Protein AF-S2DFG1-F1 (afdb_monomer)

Solvent-accessible surface area (backbone atoms only — not comparable to full-atom values): 4592 Å² total; per-residue (Å²): 89,73,68,56,27,54,50,29,50,47,56,33,49,55,41,38,62,99,48,54,81,90,69,35,50,66,66,55,39,53,52,26,48,49,49,28,49,50,32,49,50,52,45,31,57,74,71,68,51,57,67,67,57,60,50,50,54,48,52,56,52,46,46,71,54,46,42,63,94,66,36,70,95,50,92,63,53,60,94,72,94

Organism: Indibacter alkaliphilus (strain CCUG 57479 / KCTC 22604 / LW1) (NCBI:txid1189612)

Secondary structure (DSSP, 8-state):
-HHHHHHHHHHHHHTTTTS-GGGS-HHHHHHHHHHHHHHHHHHHHHHT--HHHHHHHHHHHHHHHS-HHHHTT----GGG-

Sequence (81 aa):
MAVALNIEAGELLEAFLWKNAEDADSAKVKEELADVIAYALLLADKYKFDVFEIVSEKIIENGKKYPVDKAKGTAKKYNEL

Nearest PDB structures (foldseek):
  3crc-assembly1_B  TM=8.495E-01  e=9.962E-01  Escherichia coli K-12
  8to0-assembly1_AG  TM=7.868E-01  e=8.294E+00  Mus musculus
  8snb-assembly1_8U  TM=5.874E-01  e=7.778E+00  Strongylocentrotus purpuratus

Foldseek 3Di:
DVVQLVVLVVQLVVQCPPHDPVPGDPVSNVVSVVSNVVVVVVVCVVVVHDPVVVVVVVVVVVCVLQPCVRNPPDPDGSVRD

Mean predicted aligned error: 6.0 Å

Radius of gyration: 16.02 Å; Cα contacts (8 Å, |Δi|>4): 51; chains: 1; bounding box: 32×35×34 Å

InterPro domains:
  IPR025984 dCTP pyrophosphatase 1 [PF12643] (4-81)
  IPR025984 dCTP pyrophosphatase 1 [PIRSF029826] (1-80)
  IPR052555 dCTP Pyrophosphatase [PTHR46523] (2-81)

Structure (mmCIF, N/CA/C/O backbone):
data_AF-S2DFG1-F1
#
_entry.id   AF-S2DFG1-F1
#
loop_
_atom_site.group_PDB
_atom_site.id
_atom_site.type_symbol
_atom_site.label_atom_id
_atom_site.label_alt_id
_atom_site.label_comp_id
_atom_site.label_asym_id
_atom_site.label_entity_id
_atom_site.label_seq_id
_atom_site.pdbx_PDB_ins_code
_atom_site.Cartn_x
_atom_site.Cartn_y
_atom_site.Cartn_z
_atom_site.occupancy
_atom_site.B_iso_or_equiv
_atom_site.auth_seq_id
_atom_site.auth_comp_id
_atom_site.auth_asym_id
_atom_site.auth_atom_id
_atom_site.pdbx_PDB_model_num
ATOM 1 N N . MET A 1 1 ? 8.744 -10.227 3.644 1.00 82.94 1 MET A N 1
ATOM 2 C CA . MET A 1 1 ? 7.487 -9.777 3.006 1.00 82.94 1 MET A CA 1
ATOM 3 C C . MET A 1 1 ? 7.134 -8.361 3.420 1.00 82.94 1 MET A C 1
ATOM 5 O O . MET A 1 1 ? 7.144 -7.520 2.544 1.00 82.94 1 MET A O 1
ATOM 9 N N . ALA A 1 2 ? 6.954 -8.045 4.711 1.00 94.62 2 ALA A N 1
ATOM 10 C CA . ALA A 1 2 ? 6.694 -6.657 5.131 1.00 94.62 2 ALA A CA 1
ATOM 11 C C . ALA A 1 2 ? 7.792 -5.654 4.708 1.00 94.62 2 ALA A C 1
ATOM 13 O O . ALA A 1 2 ? 7.480 -4.553 4.279 1.00 94.62 2 ALA A O 1
ATOM 14 N N . VAL A 1 3 ? 9.070 -6.055 4.765 1.00 97.38 3 VAL A N 1
ATOM 15 C CA . VAL A 1 3 ? 10.191 -5.225 4.280 1.00 97.38 3 VAL A CA 1
ATOM 16 C C . VAL A 1 3 ? 10.087 -4.941 2.778 1.00 97.38 3 VAL A C 1
ATOM 18 O O . VAL A 1 3 ? 10.263 -3.800 2.384 1.00 97.38 3 VAL A O 1
ATOM 21 N N . ALA A 1 4 ? 9.762 -5.950 1.962 1.00 96.44 4 ALA A N 1
ATOM 22 C CA . ALA A 1 4 ? 9.603 -5.780 0.516 1.00 96.44 4 ALA A CA 1
ATOM 23 C C . ALA A 1 4 ? 8.420 -4.858 0.196 1.00 96.44 4 ALA A C 1
ATOM 25 O O . ALA A 1 4 ? 8.600 -3.878 -0.504 1.00 96.44 4 ALA A O 1
ATOM 26 N N . LEU A 1 5 ? 7.265 -5.068 0.840 1.00 97.31 5 LEU A N 1
ATOM 27 C CA . LEU A 1 5 ? 6.115 -4.162 0.731 1.00 97.31 5 LEU A CA 1
ATOM 28 C C . LEU A 1 5 ? 6.494 -2.704 1.031 1.00 97.31 5 LEU A C 1
ATOM 30 O O . LEU A 1 5 ? 6.056 -1.802 0.330 1.00 97.31 5 LEU A O 1
ATOM 34 N N . ASN A 1 6 ? 7.306 -2.467 2.067 1.00 98.25 6 ASN A N 1
ATOM 35 C CA . ASN A 1 6 ? 7.767 -1.121 2.406 1.00 98.25 6 ASN A CA 1
ATOM 36 C C . ASN A 1 6 ? 8.703 -0.521 1.344 1.00 98.25 6 ASN A C 1
ATOM 38 O O . ASN 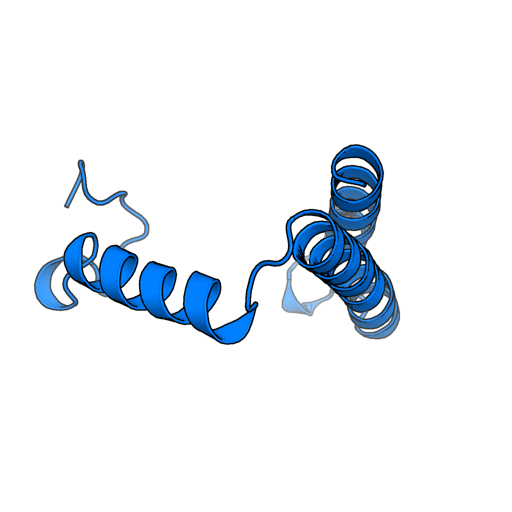A 1 6 ? 8.698 0.692 1.172 1.00 98.25 6 ASN A O 1
ATOM 42 N N . ILE A 1 7 ? 9.512 -1.346 0.675 1.00 98.12 7 ILE A N 1
ATOM 43 C CA . ILE A 1 7 ? 10.370 -0.906 -0.431 1.00 98.12 7 ILE A CA 1
ATOM 44 C C . ILE A 1 7 ? 9.495 -0.470 -1.610 1.00 98.12 7 ILE A C 1
ATOM 46 O O . ILE A 1 7 ? 9.592 0.688 -1.999 1.00 98.12 7 ILE A O 1
ATOM 50 N N . GLU A 1 8 ? 8.555 -1.310 -2.057 1.00 98.19 8 GLU A N 1
ATOM 51 C CA . GLU A 1 8 ? 7.671 -0.970 -3.190 1.00 98.19 8 GLU A CA 1
ATOM 52 C C . GLU A 1 8 ? 6.765 0.229 -2.883 1.00 98.19 8 GLU A C 1
ATOM 54 O O . GLU A 1 8 ? 6.471 1.059 -3.737 1.00 98.19 8 GLU A O 1
ATOM 59 N N . ALA A 1 9 ? 6.342 0.388 -1.624 1.00 98.25 9 ALA A N 1
ATOM 60 C CA . ALA A 1 9 ? 5.610 1.582 -1.205 1.00 98.25 9 ALA A CA 1
ATOM 61 C C . ALA A 1 9 ? 6.472 2.854 -1.303 1.00 98.25 9 ALA A C 1
ATOM 63 O O . ALA A 1 9 ? 5.944 3.942 -1.544 1.00 98.25 9 ALA A O 1
ATOM 64 N N . GLY A 1 10 ? 7.786 2.721 -1.109 1.00 98.06 10 GLY A N 1
ATOM 65 C CA . GLY A 1 10 ? 8.763 3.773 -1.360 1.00 98.06 10 GLY A CA 1
ATOM 66 C C . GLY A 1 10 ? 8.887 4.085 -2.848 1.00 98.06 10 GLY A C 1
ATOM 67 O O . GLY A 1 10 ? 8.775 5.249 -3.218 1.00 98.06 10 GLY A O 1
ATOM 68 N N . GLU A 1 11 ? 9.021 3.071 -3.701 1.00 97.88 11 GLU A N 1
ATOM 69 C CA . GLU A 1 11 ? 9.083 3.253 -5.159 1.00 97.88 11 GLU A CA 1
ATOM 70 C C . GLU A 1 11 ? 7.801 3.898 -5.713 1.00 97.88 11 GLU A C 1
ATOM 72 O O . GLU A 1 11 ? 7.854 4.832 -6.519 1.00 97.88 11 GLU A O 1
ATOM 77 N N . LEU A 1 12 ? 6.634 3.501 -5.194 1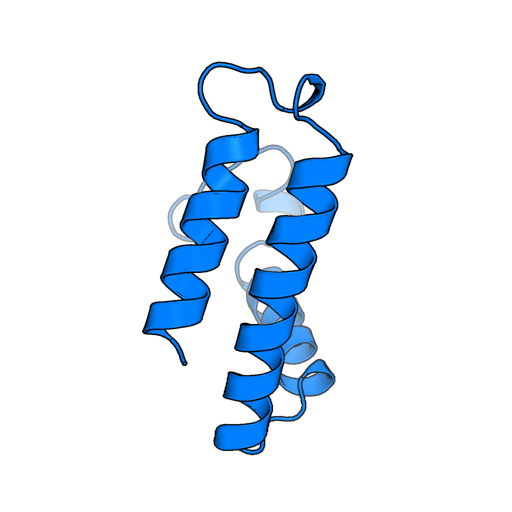.00 98.06 12 LEU A N 1
ATOM 78 C CA . LEU A 1 12 ? 5.359 4.148 -5.501 1.00 98.06 12 LEU A CA 1
ATOM 79 C C . LEU A 1 12 ? 5.365 5.625 -5.096 1.00 98.06 12 LEU A C 1
ATOM 81 O O . LEU A 1 12 ? 4.858 6.467 -5.836 1.00 98.06 12 LEU A O 1
ATOM 85 N N . LEU A 1 13 ? 5.934 5.960 -3.935 1.00 97.19 13 LEU A N 1
ATOM 86 C CA . LEU A 1 13 ? 6.048 7.345 -3.481 1.00 97.19 13 LEU A CA 1
ATOM 87 C C . LEU A 1 13 ? 6.959 8.171 -4.400 1.00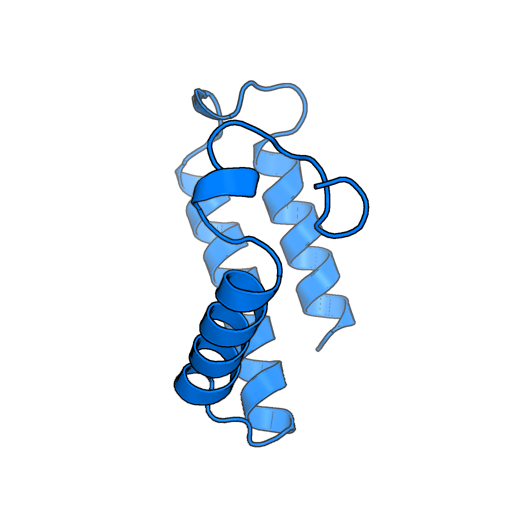 97.19 13 LEU A C 1
ATOM 89 O O . LEU A 1 13 ? 6.667 9.343 -4.649 1.00 97.19 13 LEU A O 1
ATOM 93 N N . GLU A 1 14 ? 8.020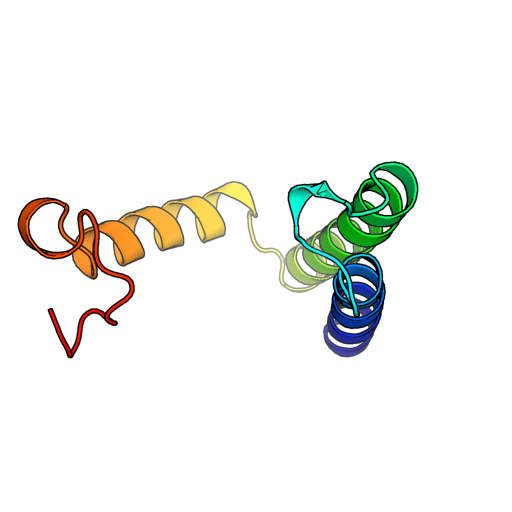 7.576 -4.949 1.00 96.44 14 GLU A N 1
ATOM 94 C CA . GLU A 1 14 ? 8.916 8.250 -5.895 1.00 96.44 14 GLU A CA 1
ATOM 95 C C . GLU A 1 14 ? 8.196 8.724 -7.162 1.00 96.44 14 GLU A C 1
ATOM 97 O O . GLU A 1 14 ? 8.555 9.771 -7.708 1.00 96.44 14 GLU A O 1
ATOM 102 N N . ALA A 1 15 ? 7.118 8.049 -7.581 1.00 95.94 15 ALA A N 1
ATOM 103 C CA . ALA A 1 15 ? 6.295 8.490 -8.709 1.00 95.94 15 ALA A CA 1
ATOM 104 C C . ALA A 1 15 ? 5.700 9.902 -8.511 1.00 95.94 15 ALA A C 1
ATOM 106 O O . ALA A 1 15 ? 5.418 10.595 -9.497 1.00 95.94 15 ALA A O 1
ATOM 107 N N . PHE A 1 16 ? 5.562 10.339 -7.254 1.00 96.62 16 PHE A N 1
ATOM 108 C CA . PHE A 1 16 ? 4.983 11.620 -6.844 1.00 96.62 16 PHE A CA 1
ATOM 109 C C . PHE A 1 16 ? 6.020 12.636 -6.340 1.00 96.62 16 PHE A C 1
ATOM 111 O O . PHE A 1 16 ? 5.669 13.789 -6.083 1.00 96.62 16 PHE A O 1
ATOM 118 N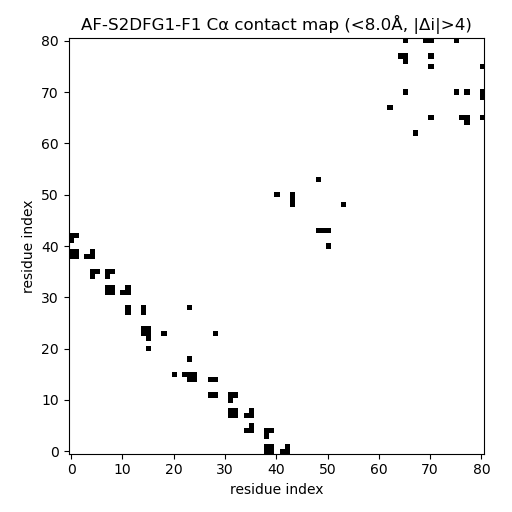 N . LEU A 1 17 ? 7.294 12.254 -6.186 1.00 95.44 17 LEU A N 1
ATOM 119 C CA . LEU A 1 17 ? 8.323 13.182 -5.713 1.00 95.44 17 LEU A CA 1
ATOM 120 C C . LEU A 1 17 ? 8.490 14.350 -6.694 1.00 95.44 17 LEU A C 1
ATOM 122 O O . LEU A 1 17 ? 8.662 14.157 -7.897 1.00 95.44 17 LEU A O 1
ATOM 126 N N . TRP A 1 18 ? 8.480 15.571 -6.149 1.00 94.69 18 TRP A N 1
ATOM 127 C CA . TRP A 1 18 ? 8.659 16.833 -6.886 1.00 94.69 18 TRP A CA 1
ATOM 128 C C . TRP A 1 18 ? 7.559 17.155 -7.909 1.00 94.69 18 TRP A C 1
ATOM 130 O O . TRP A 1 18 ? 7.771 17.985 -8.793 1.00 94.69 18 TRP A O 1
ATOM 140 N N . LYS A 1 19 ? 6.389 16.519 -7.788 1.00 90.81 19 LYS A N 1
ATOM 141 C CA . LYS A 1 19 ? 5.250 16.663 -8.705 1.00 90.81 19 LYS A CA 1
ATOM 142 C C . LYS A 1 19 ? 3.956 16.894 -7.925 1.00 90.81 19 LYS A C 1
ATOM 144 O O . LYS A 1 19 ? 3.843 16.475 -6.773 1.00 90.81 19 LYS A O 1
ATOM 149 N N . ASN A 1 20 ? 2.959 17.520 -8.552 1.00 91.75 20 ASN A N 1
ATOM 150 C CA . ASN A 1 20 ? 1.593 17.420 -8.040 1.00 91.75 20 ASN A CA 1
ATOM 151 C C . ASN A 1 20 ? 1.050 16.015 -8.326 1.00 91.75 20 ASN A C 1
ATOM 153 O O . ASN A 1 20 ? 1.511 15.334 -9.241 1.00 91.75 20 ASN A O 1
ATOM 157 N N . ALA A 1 21 ? 0.042 15.579 -7.568 1.00 87.38 21 ALA A N 1
ATOM 158 C CA . ALA A 1 21 ? -0.531 14.239 -7.724 1.00 87.38 21 ALA A CA 1
ATOM 159 C C . ALA A 1 21 ? -1.097 13.974 -9.133 1.00 87.38 21 ALA A C 1
ATOM 161 O O . ALA A 1 21 ? -1.061 12.844 -9.609 1.00 87.38 21 ALA A O 1
ATOM 162 N N . GLU A 1 22 ? -1.593 15.018 -9.796 1.00 92.31 22 GLU A N 1
ATOM 163 C CA . GLU A 1 22 ? -2.112 14.976 -11.168 1.00 92.31 22 GLU A CA 1
ATOM 164 C C . GLU A 1 22 ? -1.022 14.850 -12.245 1.00 92.31 22 GLU A C 1
ATOM 166 O O . GLU A 1 22 ? -1.308 14.375 -13.341 1.00 92.31 22 GLU A O 1
ATOM 171 N N . ASP A 1 23 ? 0.226 15.191 -11.911 1.00 94.62 23 ASP A N 1
ATOM 172 C CA . ASP A 1 23 ? 1.385 15.130 -12.810 1.00 94.62 23 ASP A CA 1
ATOM 173 C C . ASP A 1 23 ? 2.181 13.816 -12.665 1.00 94.62 23 ASP A C 1
ATOM 175 O O . ASP A 1 23 ? 3.242 13.641 -13.276 1.00 94.62 23 ASP A O 1
ATOM 179 N N . ALA A 1 24 ? 1.720 12.894 -11.813 1.00 95.12 24 ALA A N 1
ATOM 180 C CA . ALA A 1 24 ? 2.388 11.619 -11.584 1.00 95.12 24 ALA A CA 1
ATOM 181 C C . ALA A 1 24 ? 2.393 10.753 -12.855 1.00 95.12 24 ALA A C 1
ATOM 183 O O . ALA A 1 24 ? 1.418 10.701 -13.608 1.00 95.12 24 ALA A O 1
ATOM 184 N N . ASP A 1 25 ? 3.492 10.028 -13.081 1.00 95.50 25 ASP A N 1
ATOM 185 C CA . ASP A 1 25 ? 3.580 9.109 -14.216 1.00 95.50 25 ASP A CA 1
ATOM 186 C C . ASP A 1 25 ? 2.658 7.910 -13.976 1.00 95.50 25 ASP A C 1
ATOM 188 O O . ASP A 1 25 ? 2.967 7.013 -13.192 1.00 95.50 25 ASP A O 1
ATOM 192 N N . SER A 1 26 ? 1.520 7.897 -14.670 1.00 95.75 26 SER A N 1
ATOM 193 C CA . SER A 1 26 ? 0.512 6.843 -14.543 1.00 95.75 26 SER A CA 1
ATOM 194 C C . SER A 1 26 ? 1.052 5.432 -14.803 1.00 95.75 26 SER A C 1
ATOM 196 O O . SER A 1 26 ? 0.530 4.479 -14.223 1.00 95.75 26 SER A O 1
ATOM 198 N N . ALA A 1 27 ? 2.085 5.280 -15.642 1.00 97.00 27 ALA A N 1
ATOM 199 C CA . ALA A 1 27 ? 2.689 3.982 -15.913 1.00 97.00 27 ALA A CA 1
ATOM 200 C C . ALA A 1 27 ? 3.478 3.496 -14.693 1.00 97.00 27 ALA A C 1
ATOM 202 O O . ALA A 1 27 ? 3.210 2.396 -14.212 1.00 97.00 27 ALA A O 1
ATOM 203 N N . LYS A 1 28 ? 4.346 4.351 -14.134 1.00 96.81 28 LYS A N 1
ATOM 204 C CA . LYS A 1 28 ? 5.100 4.051 -12.907 1.00 96.81 28 LYS A CA 1
ATOM 205 C C . LYS A 1 28 ? 4.163 3.830 -11.718 1.00 96.81 28 LYS A C 1
ATOM 207 O O . LYS A 1 28 ? 4.304 2.846 -11.012 1.00 96.81 28 LYS A O 1
ATOM 212 N N . VAL A 1 29 ? 3.138 4.670 -11.536 1.00 97.81 29 VAL A N 1
ATOM 213 C CA . VAL A 1 29 ? 2.136 4.479 -10.466 1.00 97.81 29 VAL A CA 1
ATOM 214 C C . VAL A 1 29 ? 1.461 3.114 -10.580 1.00 97.81 29 VAL A C 1
ATOM 216 O O . VAL A 1 29 ? 1.266 2.442 -9.573 1.00 97.81 29 VAL A O 1
ATOM 219 N N . LYS A 1 30 ? 1.085 2.699 -11.795 1.00 98.12 30 LYS A N 1
ATOM 220 C CA . LYS A 1 30 ? 0.434 1.407 -12.022 1.00 98.12 30 LYS A CA 1
ATOM 221 C C . LYS A 1 30 ? 1.364 0.230 -11.721 1.00 98.12 30 LYS A C 1
ATOM 223 O O . LYS A 1 30 ? 0.890 -0.753 -11.159 1.00 98.12 30 LYS A O 1
ATOM 228 N N . GLU A 1 31 ? 2.626 0.326 -12.128 1.00 98.31 31 GLU A N 1
ATOM 229 C CA . GLU A 1 31 ? 3.666 -0.678 -11.880 1.00 98.31 31 GLU A CA 1
ATOM 230 C C . GLU A 1 31 ? 3.902 -0.849 -10.375 1.00 98.31 31 GLU A C 1
ATOM 232 O O . GLU A 1 31 ? 3.575 -1.896 -9.821 1.00 98.31 31 GLU A O 1
ATOM 237 N N . GLU A 1 32 ? 4.275 0.226 -9.683 1.00 98.50 32 GLU A N 1
ATOM 238 C CA . GLU A 1 32 ? 4.618 0.156 -8.258 1.00 98.50 32 GLU A CA 1
ATOM 239 C C . GLU A 1 32 ? 3.419 -0.180 -7.368 1.00 98.50 32 GLU A C 1
ATOM 241 O O . GLU A 1 32 ? 3.527 -0.900 -6.374 1.00 98.50 32 GLU A O 1
ATOM 246 N N . LEU A 1 33 ? 2.221 0.295 -7.729 1.00 98.50 33 LEU A N 1
ATOM 247 C CA . LEU A 1 33 ? 1.007 -0.086 -7.012 1.00 98.50 33 LEU A CA 1
ATOM 248 C C . LEU A 1 33 ? 0.717 -1.586 -7.153 1.00 98.50 33 LEU A C 1
ATOM 250 O O . LEU A 1 33 ? 0.227 -2.200 -6.200 1.00 98.50 33 LEU A O 1
ATOM 254 N N . ALA A 1 34 ? 0.998 -2.181 -8.316 1.00 98.56 34 ALA A N 1
ATOM 255 C CA . ALA A 1 34 ? 0.833 -3.616 -8.505 1.00 98.56 34 ALA A CA 1
ATOM 256 C C . ALA A 1 34 ? 1.796 -4.401 -7.607 1.00 98.56 34 ALA A C 1
ATOM 258 O O . ALA A 1 34 ? 1.362 -5.370 -6.981 1.00 98.56 34 ALA A O 1
ATOM 259 N N . ASP A 1 35 ? 3.040 -3.946 -7.463 1.00 98.31 35 ASP A N 1
ATOM 260 C CA . ASP A 1 35 ? 4.039 -4.595 -6.612 1.00 98.31 35 ASP A CA 1
ATOM 261 C C . ASP A 1 35 ? 3.701 -4.472 -5.119 1.00 98.31 35 ASP A C 1
ATOM 263 O O . ASP A 1 35 ? 3.718 -5.473 -4.389 1.00 98.31 35 ASP A O 1
ATOM 267 N N . VAL A 1 36 ? 3.237 -3.300 -4.666 1.00 98.44 36 VAL A N 1
ATOM 268 C CA . VAL A 1 36 ? 2.697 -3.121 -3.304 1.00 98.44 36 VAL A CA 1
ATOM 269 C C . VAL A 1 36 ? 1.565 -4.114 -3.026 1.00 98.44 36 VAL A C 1
ATOM 271 O O . VAL A 1 36 ? 1.558 -4.782 -1.984 1.00 98.44 36 VAL A O 1
ATOM 274 N N . ILE A 1 37 ? 0.608 -4.236 -3.953 1.00 98.19 37 ILE A N 1
ATOM 275 C CA . ILE A 1 37 ? -0.516 -5.168 -3.816 1.00 98.19 37 ILE A CA 1
ATOM 276 C C . ILE A 1 37 ? -0.013 -6.615 -3.821 1.00 98.19 37 ILE A C 1
ATOM 278 O O . 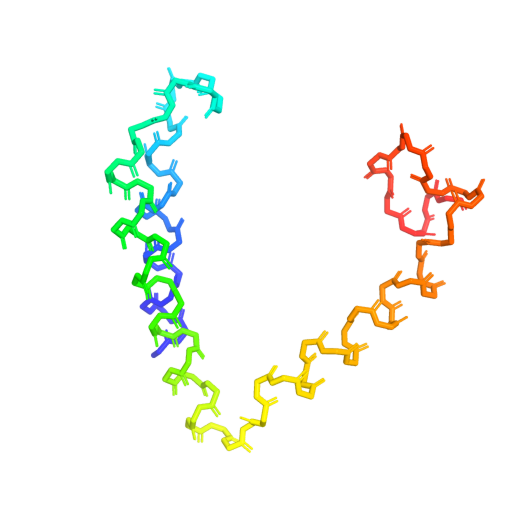ILE A 1 37 ? -0.444 -7.401 -2.978 1.00 98.19 37 ILE A O 1
ATOM 282 N N . ALA A 1 38 ? 0.914 -6.977 -4.708 1.00 98.12 38 ALA A N 1
ATOM 283 C CA . ALA A 1 38 ? 1.457 -8.328 -4.794 1.00 98.12 38 ALA A CA 1
ATOM 284 C C . ALA A 1 38 ? 2.093 -8.764 -3.466 1.00 98.12 38 ALA A C 1
ATOM 286 O O . ALA A 1 38 ? 1.749 -9.822 -2.931 1.00 98.12 38 ALA A O 1
ATOM 287 N N . TYR A 1 39 ? 2.947 -7.931 -2.865 1.00 98.00 39 TYR A N 1
ATOM 288 C CA . TYR A 1 39 ? 3.540 -8.254 -1.567 1.00 98.00 39 TYR A CA 1
ATOM 289 C C . TYR A 1 39 ? 2.536 -8.223 -0.412 1.00 98.00 39 TYR A C 1
ATOM 291 O O . TYR A 1 39 ? 2.687 -9.008 0.530 1.00 98.00 39 TYR A O 1
ATOM 299 N N . ALA A 1 40 ? 1.505 -7.376 -0.470 1.00 97.88 40 ALA A N 1
ATOM 300 C CA . ALA A 1 40 ? 0.417 -7.394 0.507 1.00 97.88 40 ALA A CA 1
ATOM 301 C C . ALA A 1 40 ? -0.388 -8.702 0.436 1.00 97.88 40 ALA A C 1
ATOM 303 O O . ALA A 1 40 ? -0.673 -9.301 1.474 1.00 97.88 40 ALA A O 1
ATOM 304 N N . LEU A 1 41 ? -0.688 -9.189 -0.772 1.00 97.62 41 LEU A N 1
ATOM 305 C CA . LEU A 1 41 ? -1.372 -10.466 -0.991 1.00 97.62 41 LEU A CA 1
ATOM 306 C C . LEU A 1 41 ? -0.513 -11.655 -0.546 1.00 97.62 41 LEU A C 1
ATOM 308 O O . LEU A 1 41 ? -1.019 -12.553 0.123 1.00 97.62 41 LEU A O 1
ATOM 312 N N . LEU A 1 42 ? 0.793 -11.641 -0.834 1.00 97.56 42 LEU A N 1
ATOM 313 C CA . LEU A 1 42 ? 1.727 -12.657 -0.330 1.00 97.56 42 LEU A CA 1
ATOM 314 C C . LEU A 1 42 ? 1.787 -12.666 1.203 1.00 97.56 42 LEU A C 1
ATOM 316 O O . LEU A 1 42 ? 1.843 -13.729 1.826 1.00 97.56 42 LEU A O 1
ATOM 320 N N . LEU A 1 43 ? 1.757 -11.486 1.828 1.00 97.25 43 LEU A N 1
ATOM 321 C CA . LEU A 1 43 ? 1.702 -11.368 3.280 1.00 97.25 43 LEU A CA 1
ATOM 322 C C . LEU A 1 43 ? 0.386 -11.943 3.824 1.00 97.25 43 LEU A C 1
ATOM 324 O O . LEU A 1 43 ? 0.426 -12.738 4.760 1.00 97.25 43 LEU A O 1
ATOM 328 N N . ALA A 1 44 ? -0.756 -11.603 3.223 1.00 97.56 44 ALA A N 1
ATOM 329 C CA . ALA A 1 44 ? -2.057 -12.142 3.611 1.00 97.56 44 ALA A CA 1
ATOM 330 C C . ALA A 1 44 ? -2.106 -13.675 3.490 1.00 97.56 44 ALA A C 1
ATOM 332 O O . ALA A 1 44 ? -2.512 -14.341 4.443 1.00 97.56 44 ALA A O 1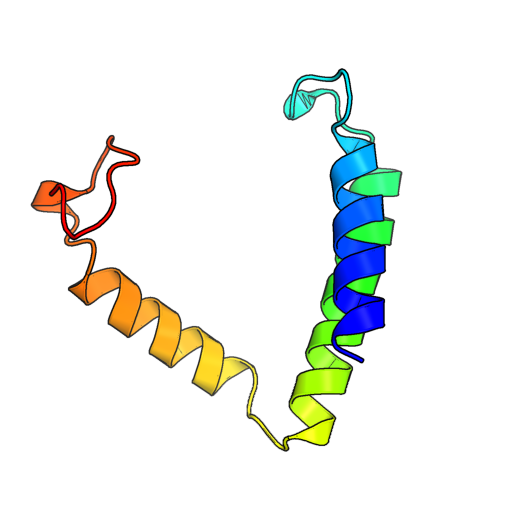
ATOM 333 N N . ASP A 1 45 ? -1.601 -14.250 2.390 1.00 97.31 45 ASP A N 1
ATOM 334 C CA . ASP A 1 45 ? -1.533 -15.708 2.224 1.00 97.31 45 ASP A CA 1
ATOM 335 C C . ASP A 1 45 ? -0.642 -16.372 3.283 1.00 97.31 45 ASP A C 1
ATOM 337 O O . ASP A 1 45 ? -1.004 -17.416 3.836 1.00 97.31 45 ASP A O 1
ATOM 341 N N . LYS A 1 46 ? 0.497 -15.756 3.633 1.00 97.25 46 LYS A N 1
ATOM 342 C CA . LYS A 1 46 ? 1.384 -16.285 4.679 1.00 97.25 46 LYS A CA 1
ATOM 343 C C . LYS A 1 46 ? 0.665 -16.443 6.015 1.00 97.25 46 LYS A C 1
ATOM 345 O O . LYS A 1 46 ? 0.905 -17.430 6.710 1.00 97.25 46 LYS A O 1
ATOM 350 N N . TYR A 1 47 ? -0.172 -15.471 6.369 1.00 97.50 47 TYR A N 1
ATOM 351 C CA . TYR A 1 47 ? -0.941 -15.467 7.613 1.00 97.50 47 TYR A CA 1
ATOM 352 C C . TYR A 1 47 ? -2.324 -16.112 7.481 1.00 97.50 47 TYR A C 1
ATOM 354 O O . TYR A 1 47 ? -3.028 -16.222 8.481 1.00 97.50 47 TYR A O 1
ATOM 362 N N . LYS A 1 48 ? -2.687 -16.585 6.282 1.00 97.88 48 LYS A N 1
ATOM 363 C CA . LYS A 1 48 ? -3.992 -17.187 5.974 1.00 97.88 48 LYS A CA 1
ATOM 364 C C . LYS A 1 48 ? -5.160 -16.250 6.280 1.00 97.88 48 LYS A C 1
ATOM 366 O O . LY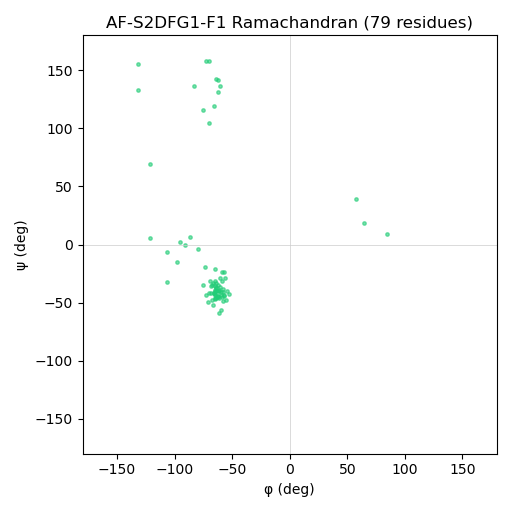S A 1 48 ? -6.201 -16.685 6.759 1.00 97.88 48 LYS A O 1
ATOM 371 N N . PHE A 1 49 ? -4.974 -14.967 5.988 1.00 98.06 49 PHE A N 1
ATOM 372 C CA . PHE A 1 49 ? -6.038 -13.976 6.078 1.00 98.06 49 PHE A CA 1
ATOM 373 C C . PHE A 1 49 ? -6.896 -13.986 4.815 1.00 98.06 49 PHE A C 1
ATOM 375 O O . PHE A 1 49 ? -6.363 -13.996 3.703 1.00 98.06 49 PHE A O 1
ATOM 382 N N . ASP A 1 50 ? -8.215 -13.916 4.989 1.00 97.88 50 ASP A N 1
ATOM 383 C CA . ASP A 1 50 ? -9.113 -13.537 3.905 1.00 97.88 50 ASP A CA 1
ATOM 384 C C . ASP A 1 50 ? -9.004 -12.022 3.685 1.00 97.88 50 ASP A C 1
ATOM 386 O O . ASP A 1 50 ? -9.297 -11.210 4.564 1.00 97.88 50 ASP A O 1
ATOM 390 N N . VAL A 1 51 ? -8.519 -11.634 2.506 1.00 97.00 51 VAL A N 1
ATOM 391 C CA . VAL A 1 51 ? -8.241 -10.228 2.182 1.00 97.00 51 VAL A CA 1
ATOM 392 C C . VAL A 1 51 ? -9.523 -9.396 2.186 1.00 97.00 51 VAL A C 1
ATOM 394 O O . VAL A 1 51 ? -9.507 -8.242 2.615 1.00 97.00 51 VAL A O 1
ATOM 397 N N . PHE A 1 52 ? -10.631 -9.963 1.711 1.00 95.94 52 PHE A N 1
ATOM 398 C CA . PHE A 1 52 ? -11.896 -9.247 1.638 1.00 95.94 52 PHE A CA 1
ATOM 399 C C . PHE A 1 52 ? -12.471 -9.014 3.037 1.00 95.94 52 PHE A C 1
ATOM 401 O O . PHE A 1 52 ? -12.927 -7.906 3.329 1.00 95.94 52 PHE A O 1
ATOM 408 N N . GLU A 1 53 ? -12.396 -10.017 3.910 1.00 97.81 53 GLU A N 1
ATOM 409 C CA . GLU A 1 53 ? -12.822 -9.944 5.307 1.00 97.81 53 GLU A CA 1
ATOM 410 C C . GLU A 1 53 ? -12.045 -8.863 6.068 1.00 97.81 53 GLU A C 1
ATOM 412 O O . GLU A 1 53 ? -12.655 -7.901 6.539 1.00 97.81 53 GLU A O 1
ATOM 417 N N . ILE A 1 54 ? -10.705 -8.929 6.092 1.00 97.31 54 ILE A N 1
ATOM 418 C CA . ILE A 1 54 ? -9.890 -7.984 6.880 1.00 97.31 54 ILE A CA 1
ATOM 419 C C . ILE A 1 54 ? -10.059 -6.532 6.409 1.00 97.31 54 ILE A C 1
ATOM 421 O O . ILE A 1 54 ? -10.036 -5.598 7.216 1.00 97.31 54 ILE A O 1
ATOM 425 N N . VAL A 1 55 ? -10.247 -6.314 5.102 1.00 96.25 55 VAL A N 1
ATOM 426 C CA . VAL A 1 55 ? -10.482 -4.975 4.544 1.00 96.25 55 VAL A CA 1
ATOM 427 C C . VAL A 1 55 ? -11.891 -4.493 4.890 1.00 96.25 55 VAL A C 1
ATOM 429 O O . VAL A 1 55 ? -12.056 -3.342 5.303 1.00 96.25 55 VAL A O 1
ATOM 432 N N . SER A 1 56 ? -12.902 -5.356 4.773 1.00 94.81 56 SER A N 1
ATOM 433 C CA . SER A 1 56 ? -14.299 -5.022 5.075 1.00 94.81 56 SER A CA 1
ATOM 434 C C . SER A 1 56 ? -14.500 -4.682 6.551 1.00 94.81 56 SER A C 1
ATOM 436 O O . SER A 1 56 ? -15.096 -3.650 6.873 1.00 94.81 56 SER A O 1
ATOM 438 N N . GLU A 1 57 ? -13.943 -5.491 7.455 1.00 95.56 57 GLU A N 1
ATOM 439 C CA . GLU A 1 57 ? -13.935 -5.210 8.892 1.00 95.56 57 GLU A CA 1
ATOM 440 C C . GLU A 1 57 ? -13.271 -3.864 9.177 1.00 95.56 57 GLU A C 1
ATOM 442 O O . GLU A 1 57 ? -13.818 -3.032 9.911 1.00 95.56 57 GLU A O 1
ATOM 447 N N . LYS A 1 58 ? -12.135 -3.591 8.520 1.00 93.25 58 LYS A N 1
ATOM 448 C CA . LYS A 1 58 ? -11.424 -2.329 8.701 1.00 93.25 58 LYS A CA 1
ATOM 449 C C . LYS A 1 58 ? -12.228 -1.116 8.239 1.00 93.25 58 LYS A C 1
ATOM 451 O O . LYS A 1 58 ? -12.201 -0.081 8.908 1.00 93.25 58 LYS A O 1
ATOM 456 N N . ILE A 1 59 ? -12.945 -1.220 7.121 1.00 91.00 59 ILE A N 1
ATOM 457 C CA . ILE A 1 59 ? -13.830 -0.157 6.624 1.00 91.00 59 ILE A CA 1
ATOM 458 C C . ILE A 1 59 ? -14.950 0.119 7.633 1.00 91.00 59 ILE A C 1
ATOM 460 O O . ILE A 1 59 ? -15.199 1.281 7.959 1.00 91.00 59 ILE A O 1
ATOM 464 N N . ILE A 1 60 ? -15.578 -0.925 8.185 1.00 91.56 60 ILE A N 1
ATOM 465 C CA . ILE A 1 60 ? -16.629 -0.784 9.205 1.00 91.56 60 ILE A CA 1
ATOM 466 C C . ILE A 1 60 ? -16.073 -0.104 10.465 1.00 91.56 60 ILE A C 1
ATOM 468 O O . ILE A 1 60 ? -16.689 0.825 10.995 1.00 91.56 60 ILE A O 1
ATOM 472 N N . GLU A 1 61 ? -14.901 -0.523 10.948 1.00 90.38 61 GLU A N 1
ATOM 473 C CA . GLU A 1 61 ? -14.236 0.127 12.082 1.00 90.38 61 GLU A CA 1
ATOM 474 C C . GLU A 1 61 ? -13.921 1.598 11.814 1.00 90.38 61 GLU A C 1
ATOM 476 O O . GLU A 1 61 ? -14.123 2.449 12.684 1.00 90.38 61 GLU A O 1
ATOM 481 N N . ASN A 1 62 ? -13.411 1.907 10.622 1.00 85.44 62 ASN A N 1
ATOM 482 C CA . ASN A 1 62 ? -13.092 3.273 10.236 1.00 85.44 62 ASN A CA 1
ATOM 483 C C . ASN A 1 62 ? -14.363 4.127 10.167 1.00 85.44 62 ASN A C 1
ATOM 485 O O . ASN A 1 62 ? -14.346 5.247 10.662 1.00 85.44 62 ASN A O 1
ATOM 489 N N . GLY A 1 63 ? -15.483 3.594 9.671 1.00 85.06 63 GLY A N 1
ATOM 490 C CA . GLY A 1 63 ? -16.774 4.290 9.689 1.00 85.06 63 GLY A CA 1
ATOM 491 C C . GLY A 1 63 ? -17.257 4.632 11.104 1.00 85.06 63 GLY A C 1
ATOM 492 O O . GLY A 1 63 ? -17.782 5.720 11.331 1.00 85.06 63 GLY A O 1
ATOM 493 N N . LYS A 1 64 ? -17.012 3.752 12.086 1.00 85.00 64 LYS A N 1
ATOM 494 C CA . LYS A 1 64 ? -17.303 4.033 13.506 1.00 85.00 64 LYS A CA 1
ATOM 495 C C . LYS A 1 64 ? -16.391 5.119 14.08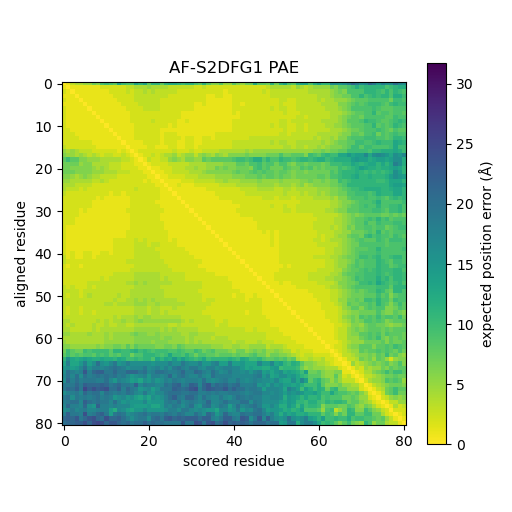5 1.00 85.00 64 LYS A C 1
ATOM 497 O O . LYS A 1 64 ? -16.834 5.905 14.917 1.00 85.00 64 LYS A O 1
ATOM 502 N N . LYS A 1 65 ? -15.121 5.157 13.664 1.00 81.44 65 LYS A N 1
ATOM 503 C CA . LYS A 1 65 ? -14.134 6.160 14.107 1.00 81.44 65 LYS A CA 1
ATOM 504 C C . LYS A 1 65 ? -14.362 7.526 13.453 1.00 81.44 65 LYS A C 1
ATOM 506 O O . LYS A 1 65 ? -14.159 8.544 14.100 1.00 81.44 65 LYS A O 1
ATOM 511 N N . TYR A 1 66 ? -14.807 7.550 12.203 1.00 75.00 66 TYR A N 1
ATOM 512 C CA . TYR A 1 66 ? -14.978 8.755 11.394 1.00 75.00 66 TYR A CA 1
ATOM 513 C C . TYR A 1 66 ? -16.439 8.894 10.934 1.00 75.00 66 TYR A C 1
ATOM 515 O O . TYR A 1 66 ? -16.724 8.729 9.745 1.00 75.00 66 TYR A O 1
ATOM 523 N N . PRO A 1 67 ? -17.392 9.175 11.845 1.00 77.19 67 PRO A N 1
ATOM 524 C CA . PRO A 1 67 ? -18.783 9.384 11.460 1.00 77.19 67 PRO A CA 1
ATOM 525 C C . PRO A 1 67 ? -18.898 10.578 10.506 1.00 77.19 67 PRO A C 1
ATOM 527 O O . PRO A 1 67 ? -18.279 11.623 10.725 1.00 77.19 67 PRO A O 1
ATOM 530 N N . VAL A 1 68 ? -19.700 10.424 9.448 1.00 73.50 68 VAL A N 1
ATOM 531 C CA . VAL A 1 68 ? -19.798 11.386 8.332 1.00 73.50 68 VAL A CA 1
ATOM 532 C C . VAL A 1 68 ? -20.120 12.798 8.821 1.00 73.50 68 VAL A C 1
ATOM 534 O O . VAL A 1 68 ? -19.501 13.753 8.359 1.00 73.50 68 VAL A O 1
ATOM 537 N N . ASP A 1 69 ? -21.006 12.923 9.808 1.00 72.19 69 ASP A N 1
ATOM 538 C CA . ASP A 1 69 ? -21.437 14.214 10.357 1.00 72.19 69 ASP A CA 1
ATOM 539 C C . ASP A 1 69 ? -20.307 14.989 11.056 1.00 72.19 69 ASP A C 1
ATOM 541 O O . ASP A 1 69 ? -20.397 16.205 11.204 1.00 72.19 69 ASP A O 1
ATOM 545 N N . LYS A 1 70 ? -19.233 14.302 11.470 1.00 62.88 70 LYS A N 1
ATOM 546 C CA . LYS A 1 70 ? -18.061 14.912 12.119 1.00 62.88 70 LYS A CA 1
ATOM 547 C C . LYS A 1 70 ? -16.836 14.974 11.211 1.00 62.88 70 LYS A C 1
ATOM 549 O O . LYS A 1 70 ? -16.031 15.888 11.335 1.00 62.88 70 LYS A O 1
ATOM 554 N N . ALA A 1 71 ? -16.682 14.006 10.310 1.00 71.00 71 ALA A N 1
ATOM 555 C CA . ALA A 1 71 ? -15.465 13.816 9.524 1.00 71.00 71 ALA A CA 1
ATOM 556 C C . ALA A 1 71 ? -15.523 14.416 8.105 1.00 71.00 71 ALA A C 1
ATOM 558 O O . ALA A 1 71 ? -14.489 14.555 7.449 1.00 71.00 71 ALA A O 1
ATOM 559 N N . LYS A 1 72 ? -16.707 14.766 7.585 1.00 67.75 72 LYS A N 1
ATOM 560 C CA . LYS A 1 72 ? -16.840 15.260 6.206 1.00 67.75 72 LYS A CA 1
ATOM 561 C C . LYS A 1 72 ? -16.129 16.610 6.030 1.00 67.75 72 LYS A C 1
ATOM 563 O O . LYS A 1 72 ? -16.495 17.599 6.653 1.00 67.75 72 LYS A O 1
ATOM 568 N N . GLY A 1 73 ? -15.137 16.653 5.136 1.00 73.19 73 GLY A N 1
ATOM 569 C CA . GLY A 1 73 ? -14.373 17.867 4.810 1.00 73.19 73 GLY A CA 1
ATOM 570 C C . GLY A 1 73 ? -13.194 18.165 5.744 1.00 73.19 73 GLY A C 1
ATOM 571 O O . GLY A 1 73 ? -12.603 19.236 5.642 1.00 73.19 73 GLY A O 1
ATOM 572 N N . THR A 1 74 ? -12.832 17.241 6.641 1.00 67.81 74 THR A N 1
ATOM 573 C CA . THR A 1 74 ? -11.734 17.419 7.601 1.00 67.81 74 THR A CA 1
ATOM 574 C C . THR A 1 74 ? -10.812 16.198 7.608 1.00 67.81 74 THR A C 1
ATOM 576 O O . THR A 1 74 ? -11.270 15.064 7.687 1.00 67.81 74 THR A O 1
ATOM 579 N N . ALA A 1 75 ? -9.498 16.435 7.552 1.00 72.81 75 ALA A N 1
ATOM 580 C CA . ALA A 1 75 ? -8.468 15.397 7.665 1.00 72.81 75 ALA A CA 1
ATOM 581 C C . ALA A 1 75 ? -8.066 15.096 9.124 1.00 72.81 75 ALA A C 1
ATOM 583 O O . ALA A 1 75 ? -7.105 14.362 9.363 1.00 72.81 75 ALA A O 1
ATOM 584 N N . LYS A 1 76 ? -8.762 15.687 10.106 1.00 74.88 76 LYS A N 1
ATOM 585 C CA . LYS A 1 76 ? -8.497 15.462 11.531 1.00 74.88 76 LYS A CA 1
ATOM 586 C C . LYS A 1 76 ? -8.726 13.999 11.895 1.00 74.88 76 LYS A C 1
ATOM 588 O O . LYS A 1 76 ? -9.666 13.361 11.414 1.00 74.88 76 LYS A O 1
ATOM 593 N N . LYS A 1 77 ? -7.872 13.468 12.769 1.00 64.44 77 LYS A N 1
ATOM 594 C CA . LYS A 1 77 ? -8.041 12.106 13.289 1.00 64.44 77 LYS A CA 1
ATOM 595 C C . LYS A 1 77 ? -9.251 12.036 14.221 1.00 64.44 77 LYS A C 1
ATOM 597 O O . LYS A 1 77 ? -9.657 13.039 14.788 1.00 64.44 77 LYS A O 1
ATOM 602 N N . TYR A 1 78 ? -9.813 10.843 14.419 1.00 58.69 78 TYR A N 1
ATOM 603 C CA . TYR A 1 78 ? -11.030 10.643 15.225 1.00 58.69 78 TYR A CA 1
ATOM 604 C C . TYR A 1 78 ? -10.945 11.150 16.675 1.00 58.69 78 TYR A C 1
ATOM 606 O O . TYR A 1 78 ? -11.967 11.419 17.294 1.00 58.69 78 TYR A O 1
ATOM 614 N N . ASN A 1 79 ? -9.739 11.262 17.230 1.00 68.81 79 ASN A N 1
ATOM 615 C CA . ASN A 1 79 ? -9.470 11.832 18.552 1.00 68.81 79 ASN A CA 1
ATOM 616 C C . ASN A 1 79 ? -9.451 13.375 18.562 1.00 68.81 79 ASN A C 1
ATOM 618 O O . ASN A 1 79 ? -9.294 13.975 19.620 1.00 68.81 79 ASN A O 1
ATOM 622 N N . GLU A 1 80 ? -9.587 13.998 17.394 1.00 62.44 80 GLU A N 1
ATOM 623 C CA . GLU A 1 80 ? -9.606 15.441 17.142 1.00 62.44 80 GLU A CA 1
ATOM 624 C C . GLU A 1 80 ? -10.924 15.884 16.456 1.00 62.44 80 GLU A C 1
ATOM 626 O O . GLU A 1 80 ? -11.041 17.051 16.059 1.00 62.44 80 GLU A O 1
ATOM 631 N N . LEU A 1 81 ? -11.889 14.956 16.298 1.00 59.00 81 LEU A N 1
ATOM 632 C CA . LEU A 1 81 ? -13.229 15.141 15.710 1.00 59.00 81 LEU A CA 1
ATOM 633 C C . LEU A 1 81 ? -14.328 15.434 16.742 1.00 59.00 81 LEU A C 1
ATOM 635 O O . LEU A 1 81 ? -14.327 14.816 17.830 1.00 59.00 81 LEU A O 1
#

pLDDT: mean 90.16, std 11.46, range [58.69, 98.56]